Protein AF-A0A958AUF2-F1 (afdb_monomer_lite)

Radius of gyration: 15.06 Å; chains: 1; bounding box: 32×31×43 Å

pLDDT: mean 85.66, std 9.4, range [49.44, 98.0]

Structure (mmCIF, N/CA/C/O backbone):
data_AF-A0A958AUF2-F1
#
_entry.id   AF-A0A958AUF2-F1
#
loop_
_atom_site.group_PDB
_atom_site.id
_atom_site.type_symbol
_atom_site.label_atom_id
_atom_site.label_alt_id
_atom_site.label_comp_id
_atom_site.lab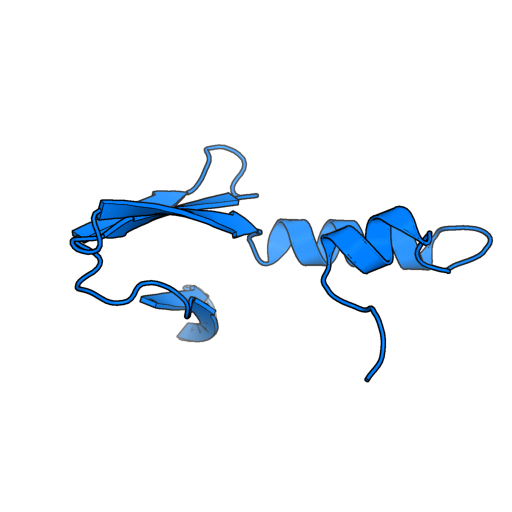el_asym_id
_atom_site.label_entity_id
_atom_site.label_seq_id
_atom_site.pdbx_PDB_ins_code
_atom_site.Cartn_x
_atom_site.Cartn_y
_atom_site.Cartn_z
_atom_site.occupancy
_atom_site.B_iso_or_equiv
_atom_site.auth_seq_id
_atom_site.auth_comp_id
_atom_site.auth_asym_id
_atom_site.auth_atom_id
_atom_site.pdbx_PDB_model_num
ATOM 1 N N . MET A 1 1 ? -0.188 3.370 -9.398 1.00 84.81 1 MET A N 1
ATOM 2 C CA . MET A 1 1 ? -1.384 2.495 -9.287 1.00 84.81 1 MET A CA 1
ATOM 3 C C . MET A 1 1 ? -2.380 3.133 -8.320 1.00 84.81 1 MET A C 1
ATOM 5 O O . MET A 1 1 ? -1.938 3.874 -7.449 1.00 84.81 1 MET A O 1
ATOM 9 N N . LEU A 1 2 ? -3.689 2.906 -8.474 1.00 88.81 2 LEU A N 1
ATOM 10 C CA . LEU A 1 2 ? -4.729 3.463 -7.594 1.00 88.81 2 LEU A CA 1
ATOM 11 C C . LEU A 1 2 ? -5.444 2.340 -6.839 1.00 88.81 2 LEU A C 1
ATOM 13 O O . LEU A 1 2 ? -5.762 1.318 -7.441 1.00 88.81 2 LEU A O 1
ATOM 17 N N . VAL A 1 3 ? -5.693 2.552 -5.549 1.00 87.06 3 VAL A N 1
ATOM 18 C CA . VAL A 1 3 ? -6.541 1.696 -4.712 1.00 87.06 3 VAL A CA 1
ATOM 19 C C . VAL A 1 3 ? -7.863 2.420 -4.500 1.00 87.06 3 VAL A C 1
ATOM 21 O O . VAL A 1 3 ? -7.872 3.607 -4.161 1.00 87.06 3 VAL A O 1
ATOM 24 N N . TRP A 1 4 ? -8.962 1.706 -4.720 1.00 88.75 4 TRP A N 1
ATOM 25 C CA . TRP A 1 4 ? -10.315 2.247 -4.706 1.00 88.75 4 TRP A CA 1
ATOM 26 C C . TRP A 1 4 ? -11.161 1.492 -3.698 1.00 88.75 4 TRP A C 1
ATOM 28 O O . TRP A 1 4 ? -11.011 0.280 -3.546 1.00 88.75 4 TRP A O 1
ATOM 38 N N . ASP A 1 5 ? -12.080 2.204 -3.068 1.00 86.25 5 ASP A N 1
ATOM 39 C CA . ASP A 1 5 ? -13.133 1.603 -2.275 1.00 86.25 5 ASP A CA 1
ATOM 40 C C . ASP A 1 5 ? -14.299 1.240 -3.201 1.00 86.25 5 ASP A C 1
ATOM 42 O O . ASP A 1 5 ? -14.853 2.100 -3.893 1.00 86.25 5 ASP A O 1
ATOM 46 N N . ALA A 1 6 ? -14.665 -0.040 -3.246 1.00 85.62 6 ALA A N 1
ATOM 47 C CA . ALA A 1 6 ? -15.707 -0.518 -4.153 1.00 85.62 6 ALA A CA 1
ATOM 48 C C . ALA A 1 6 ? -17.116 -0.054 -3.742 1.00 85.62 6 ALA A C 1
ATOM 50 O O . ALA A 1 6 ? -17.974 0.131 -4.608 1.00 85.62 6 ALA A O 1
ATOM 51 N N . ALA A 1 7 ? -17.357 0.147 -2.443 1.00 89.25 7 ALA A N 1
ATOM 52 C CA . ALA A 1 7 ? -18.669 0.505 -1.910 1.00 89.25 7 ALA A CA 1
ATOM 53 C C . ALA A 1 7 ? -19.003 1.982 -2.171 1.00 89.25 7 ALA A C 1
ATOM 55 O O . ALA A 1 7 ? -20.087 2.317 -2.645 1.00 89.25 7 ALA A O 1
ATOM 56 N N . THR A 1 8 ? -18.042 2.861 -1.915 1.00 89.75 8 THR A N 1
ATOM 57 C CA . THR A 1 8 ? -18.139 4.319 -2.051 1.00 89.75 8 THR A CA 1
ATOM 58 C C . THR A 1 8 ? -17.678 4.817 -3.418 1.00 89.75 8 THR A C 1
ATOM 60 O O . THR A 1 8 ? -17.903 5.978 -3.752 1.00 89.75 8 THR A O 1
ATOM 63 N N . ARG A 1 9 ? -17.050 3.947 -4.224 1.00 89.44 9 ARG A N 1
ATOM 64 C CA . ARG A 1 9 ? -16.495 4.255 -5.555 1.00 89.44 9 ARG A CA 1
ATOM 65 C C . ARG A 1 9 ? -15.491 5.407 -5.526 1.00 89.44 9 ARG A C 1
ATOM 67 O O . ARG A 1 9 ? -15.398 6.190 -6.471 1.00 89.44 9 ARG A 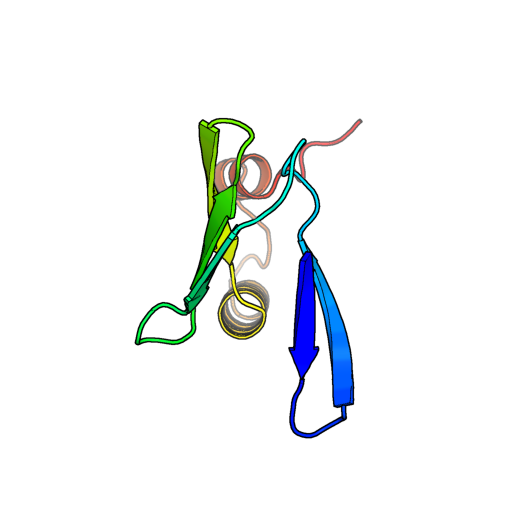O 1
ATOM 74 N N . SER A 1 10 ? -14.739 5.508 -4.437 1.00 88.38 10 SER A N 1
ATOM 75 C CA . SER A 1 10 ? -13.775 6.579 -4.209 1.00 88.38 10 SER A CA 1
ATOM 76 C C . SER A 1 10 ? -12.338 6.063 -4.298 1.00 88.38 10 SER A C 1
ATOM 78 O O . SER A 1 10 ? -12.060 4.892 -4.036 1.00 88.38 10 SER A O 1
ATOM 80 N N . VAL A 1 11 ? -11.402 6.927 -4.700 1.00 88.69 11 VAL A N 1
ATOM 81 C CA . VAL A 1 11 ? -9.966 6.615 -4.628 1.00 88.69 11 VAL A CA 1
ATOM 82 C C . VAL A 1 11 ? -9.529 6.767 -3.180 1.00 88.69 11 VAL A C 1
ATOM 84 O O . VAL A 1 11 ? -9.603 7.865 -2.637 1.00 88.69 11 VAL A O 1
ATOM 87 N N . ILE A 1 12 ? -9.008 5.697 -2.585 1.00 87.50 12 ILE A N 1
ATOM 88 C CA . ILE A 1 12 ? -8.509 5.734 -1.208 1.00 87.50 12 ILE A CA 1
ATOM 89 C C . ILE A 1 12 ? -7.029 6.118 -1.183 1.00 87.50 12 ILE A C 1
ATOM 91 O O . ILE A 1 12 ? -6.574 6.843 -0.301 1.00 87.50 12 ILE A O 1
ATOM 95 N N . ARG A 1 13 ? -6.240 5.616 -2.144 1.00 86.75 13 ARG A N 1
ATOM 96 C CA . ARG A 1 13 ? -4.785 5.811 -2.134 1.00 86.75 13 ARG A CA 1
ATOM 97 C C . ARG A 1 13 ? -4.163 5.725 -3.520 1.00 86.75 13 ARG A C 1
ATOM 99 O O . ARG A 1 13 ? -4.541 4.896 -4.349 1.00 86.75 13 ARG A O 1
ATOM 106 N N . ARG A 1 14 ? -3.131 6.543 -3.740 1.00 89.50 14 ARG A N 1
ATOM 107 C CA . ARG 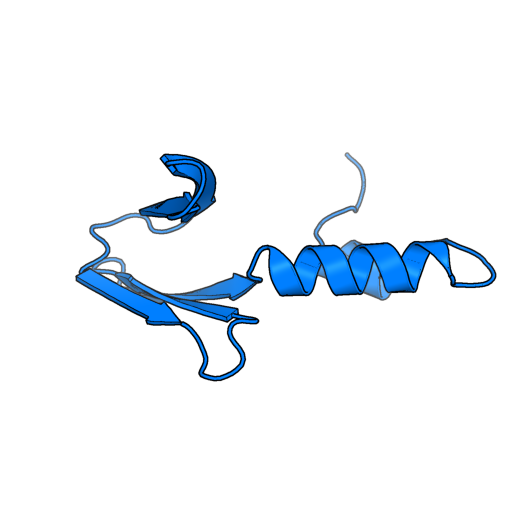A 1 14 ? -2.181 6.374 -4.845 1.00 89.50 14 ARG A CA 1
ATOM 108 C C . ARG A 1 14 ? -0.946 5.629 -4.350 1.00 89.50 14 ARG A C 1
ATOM 110 O O . ARG A 1 14 ? -0.291 6.080 -3.418 1.00 89.50 14 ARG A O 1
ATOM 117 N N . LEU A 1 15 ? -0.619 4.514 -4.995 1.00 89.44 15 LEU A N 1
ATOM 118 C CA . LEU A 1 15 ? 0.630 3.789 -4.771 1.00 89.44 15 LEU A CA 1
ATOM 119 C C . LEU A 1 15 ? 1.654 4.287 -5.794 1.00 89.44 15 LEU A C 1
ATOM 121 O O . LEU A 1 15 ? 1.614 3.904 -6.973 1.00 89.44 15 LEU A O 1
ATOM 125 N N . ASN A 1 16 ? 2.502 5.209 -5.332 1.00 90.69 16 ASN A N 1
ATOM 126 C CA . ASN A 1 16 ? 3.559 5.870 -6.094 1.00 90.69 16 ASN A CA 1
ATOM 127 C C . ASN A 1 16 ? 4.912 5.298 -5.667 1.00 90.69 16 ASN A C 1
ATOM 129 O O . ASN A 1 16 ? 5.210 5.245 -4.478 1.00 90.69 16 ASN A O 1
ATOM 133 N N . GLY A 1 17 ? 5.734 4.877 -6.625 1.00 91.75 17 GLY A N 1
ATOM 134 C CA . GLY A 1 17 ? 7.077 4.372 -6.332 1.00 91.75 17 GLY A CA 1
ATOM 135 C C . GLY A 1 17 ? 7.636 3.468 -7.422 1.00 91.75 17 GLY A C 1
ATOM 136 O O . GLY A 1 17 ? 8.844 3.443 -7.631 1.00 91.75 17 GLY A O 1
ATOM 137 N N . HIS A 1 18 ? 6.775 2.761 -8.152 1.00 96.75 18 HIS A N 1
ATOM 138 C CA . HIS A 1 18 ? 7.206 2.086 -9.371 1.00 96.75 18 HIS A CA 1
ATOM 139 C C . HIS A 1 18 ? 7.594 3.108 -10.443 1.00 96.75 18 HIS A C 1
ATOM 141 O O . HIS A 1 18 ? 6.889 4.098 -10.639 1.00 96.75 18 HIS A O 1
ATOM 147 N N . THR A 1 19 ? 8.717 2.866 -11.117 1.00 97.00 19 THR A N 1
ATOM 148 C CA . THR A 1 19 ? 9.278 3.752 -12.154 1.00 97.00 19 THR A CA 1
ATOM 149 C C . THR A 1 19 ? 8.949 3.279 -13.570 1.00 97.00 19 THR A C 1
ATOM 151 O O . THR A 1 19 ? 9.334 3.915 -14.547 1.00 97.00 19 THR A O 1
ATOM 154 N N . SER A 1 20 ? 8.215 2.171 -13.690 1.00 96.31 20 SER A N 1
ATOM 155 C CA . SER A 1 20 ? 7.735 1.612 -14.953 1.00 96.31 20 SER A CA 1
ATOM 156 C C . SER A 1 20 ? 6.328 1.021 -14.795 1.00 96.31 20 SER A C 1
ATOM 158 O O . SER A 1 20 ? 5.687 1.167 -13.751 1.00 96.31 20 SER A O 1
ATOM 160 N N . PHE A 1 21 ? 5.828 0.379 -15.851 1.00 94.75 21 PHE A N 1
ATOM 161 C CA . PHE A 1 21 ? 4.495 -0.212 -15.887 1.00 94.75 21 PHE A CA 1
ATOM 162 C C . PHE A 1 21 ? 4.341 -1.316 -14.841 1.00 94.75 21 PHE A C 1
ATOM 164 O O . PHE A 1 21 ? 5.088 -2.295 -14.829 1.00 94.75 21 PHE A O 1
ATOM 171 N N . VAL A 1 22 ? 3.316 -1.169 -14.005 1.00 96.50 22 VAL A N 1
ATOM 172 C CA . VAL A 1 22 ? 2.853 -2.218 -13.095 1.00 96.50 22 VAL A CA 1
ATOM 173 C C . VAL A 1 22 ? 2.018 -3.204 -13.903 1.00 96.50 22 VAL A C 1
ATOM 175 O O . VAL A 1 22 ? 1.035 -2.801 -14.523 1.00 96.50 22 VAL A O 1
ATOM 178 N N . PHE A 1 23 ? 2.404 -4.477 -13.897 1.00 96.44 23 PHE A N 1
ATOM 179 C CA . PHE A 1 23 ? 1.729 -5.537 -14.654 1.00 96.44 23 PHE A CA 1
ATOM 180 C C . PHE A 1 23 ? 1.005 -6.551 -13.761 1.00 96.44 23 PHE A C 1
ATOM 182 O O . PHE A 1 23 ? 0.255 -7.383 -14.262 1.00 96.44 23 PHE A O 1
ATOM 189 N N . GLY A 1 24 ? 1.211 -6.492 -12.444 1.00 95.44 24 GLY A N 1
ATOM 190 C CA . GLY A 1 24 ? 0.546 -7.376 -11.492 1.00 95.44 24 GLY A CA 1
ATOM 191 C C . GLY A 1 24 ? 0.280 -6.687 -10.163 1.00 95.44 24 GLY A C 1
ATOM 192 O O . GLY A 1 24 ? 1.087 -5.875 -9.703 1.00 95.44 24 GLY A O 1
ATOM 193 N N . ALA A 1 25 ? -0.850 -7.030 -9.549 1.00 94.88 25 ALA A N 1
ATOM 194 C CA . ALA A 1 25 ? -1.204 -6.631 -8.196 1.00 94.88 25 ALA A CA 1
ATOM 195 C C . ALA A 1 25 ? -2.028 -7.735 -7.520 1.00 94.88 25 ALA A C 1
ATOM 197 O O . ALA A 1 25 ? -2.867 -8.357 -8.171 1.00 94.88 25 ALA A O 1
ATOM 198 N N . ALA A 1 26 ? -1.804 -7.966 -6.228 1.00 94.50 26 ALA A N 1
ATOM 199 C CA . ALA A 1 26 ? -2.563 -8.920 -5.424 1.00 94.50 26 ALA A CA 1
ATOM 200 C C . ALA A 1 26 ? -2.717 -8.414 -3.986 1.00 94.50 26 ALA A C 1
ATOM 202 O O . ALA A 1 26 ? -1.811 -7.767 -3.459 1.00 94.50 26 ALA A O 1
ATOM 203 N N . PHE A 1 27 ? -3.847 -8.728 -3.354 1.00 91.62 27 PHE A N 1
ATOM 204 C CA . PHE A 1 27 ? -4.023 -8.566 -1.912 1.00 91.62 27 PHE A CA 1
ATOM 205 C C . PHE A 1 27 ? -3.502 -9.806 -1.183 1.00 91.62 27 PHE A C 1
ATOM 207 O O . PHE A 1 27 ? -3.593 -10.920 -1.706 1.00 91.62 27 PHE A O 1
ATOM 214 N N . SER A 1 28 ? -2.984 -9.623 0.028 1.00 91.19 28 SER A N 1
ATOM 215 C CA . SER A 1 28 ? -2.802 -10.730 0.961 1.00 91.19 28 SER A CA 1
ATOM 216 C C . SER A 1 28 ? -4.169 -11.323 1.345 1.00 91.19 28 SER A C 1
ATOM 218 O O . SER A 1 28 ? -5.174 -10.608 1.323 1.00 91.19 28 SER A O 1
ATOM 220 N N . PRO A 1 29 ? -4.246 -1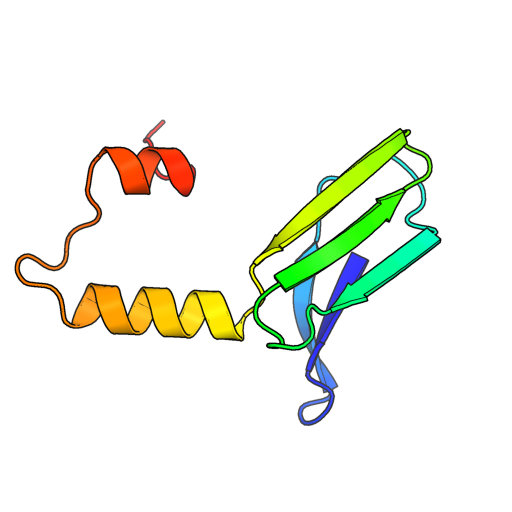2.619 1.702 1.00 90.44 29 PRO A N 1
ATOM 221 C CA . PRO A 1 29 ? -5.512 -13.255 2.081 1.00 90.44 29 PRO A CA 1
ATOM 222 C C . PRO A 1 29 ? -6.214 -12.599 3.278 1.00 90.44 29 PRO A C 1
ATOM 224 O O . PRO A 1 29 ? -7.437 -12.621 3.354 1.00 90.44 29 PRO A O 1
ATOM 227 N N . ASP A 1 30 ? -5.443 -12.005 4.191 1.00 88.19 30 ASP A N 1
ATOM 228 C CA . ASP A 1 30 ? -5.935 -11.235 5.343 1.00 88.19 30 ASP A CA 1
ATOM 229 C C . ASP A 1 30 ? -6.354 -9.795 4.986 1.00 88.19 30 ASP A C 1
ATOM 231 O O . ASP A 1 30 ? -6.859 -9.066 5.834 1.00 88.19 30 ASP A O 1
ATOM 235 N N . GLY A 1 31 ? -6.144 -9.362 3.739 1.00 86.56 31 GLY A N 1
ATOM 236 C CA . GLY A 1 31 ? -6.451 -8.015 3.267 1.00 86.56 31 GLY A CA 1
ATOM 237 C C . GLY A 1 31 ? -5.535 -6.916 3.812 1.00 86.56 31 GLY A C 1
ATOM 238 O O . GLY A 1 31 ? -5.703 -5.762 3.421 1.00 86.56 31 GLY A O 1
ATOM 239 N N . GLN A 1 32 ? -4.555 -7.242 4.661 1.00 88.81 32 GLN A N 1
ATOM 240 C CA . GLN A 1 32 ? -3.707 -6.251 5.320 1.00 88.81 32 GLN A CA 1
ATOM 241 C C . GLN A 1 32 ? -2.651 -5.650 4.393 1.00 88.81 32 GLN A C 1
ATOM 243 O O . GLN A 1 32 ? -2.195 -4.537 4.639 1.00 88.81 32 GLN A O 1
ATOM 248 N N . THR A 1 33 ? -2.296 -6.335 3.308 1.00 90.81 33 THR A N 1
ATOM 249 C CA . THR A 1 33 ? -1.167 -5.977 2.451 1.00 90.81 33 THR A CA 1
ATOM 250 C C . THR A 1 33 ? -1.529 -6.071 0.970 1.00 90.81 33 THR A C 1
ATOM 252 O O . THR A 1 33 ? -2.323 -6.909 0.548 1.00 90.81 33 THR A O 1
ATOM 255 N N . ILE A 1 34 ? -0.909 -5.226 0.149 1.00 93.56 34 ILE A N 1
ATOM 256 C CA . ILE A 1 34 ? -0.970 -5.281 -1.314 1.00 93.56 34 ILE A CA 1
ATOM 257 C C . ILE A 1 34 ? 0.442 -5.503 -1.851 1.00 93.56 34 ILE A C 1
ATOM 259 O O . ILE A 1 34 ? 1.367 -4.780 -1.488 1.00 93.56 34 ILE A O 1
ATOM 263 N N . VAL A 1 35 ? 0.611 -6.454 -2.766 1.00 95.12 35 VAL A N 1
ATOM 264 C CA . VAL A 1 35 ? 1.866 -6.670 -3.496 1.00 95.12 35 VAL A CA 1
ATOM 265 C C . VAL A 1 35 ? 1.693 -6.227 -4.939 1.00 95.12 35 VAL A C 1
ATOM 267 O O . VAL A 1 35 ? 0.704 -6.577 -5.580 1.00 95.12 35 VAL A O 1
ATOM 270 N N . THR A 1 36 ? 2.658 -5.475 -5.465 1.00 96.75 36 THR A N 1
ATOM 271 C CA . THR A 1 36 ? 2.699 -5.038 -6.867 1.00 96.75 36 THR A CA 1
ATOM 272 C C . THR A 1 36 ? 3.973 -5.494 -7.556 1.00 96.75 36 THR A C 1
ATOM 274 O O . THR A 1 36 ? 5.041 -5.440 -6.955 1.00 96.75 36 THR A O 1
ATOM 277 N N . ALA A 1 37 ? 3.871 -5.891 -8.827 1.00 97.38 37 ALA A N 1
ATOM 278 C CA . ALA A 1 37 ? 5.004 -6.246 -9.684 1.00 97.38 37 ALA A CA 1
ATOM 279 C C . ALA A 1 37 ? 5.081 -5.316 -10.905 1.00 97.38 37 ALA A C 1
ATOM 281 O O . ALA A 1 37 ? 4.058 -4.996 -11.520 1.00 97.38 37 ALA A O 1
ATOM 282 N N . SER A 1 38 ? 6.294 -4.874 -11.246 1.00 97.94 38 SER A N 1
ATOM 283 C CA . SER A 1 38 ? 6.535 -3.831 -12.249 1.00 97.94 38 SER A CA 1
ATOM 284 C C . SER A 1 38 ? 7.697 -4.152 -13.186 1.00 97.94 38 SER A C 1
ATOM 286 O O . SER A 1 38 ? 8.655 -4.839 -12.829 1.00 97.94 38 SER A O 1
ATOM 288 N N . HIS A 1 39 ? 7.633 -3.599 -14.398 1.00 98.00 39 HIS A N 1
ATOM 289 C CA . HIS A 1 39 ? 8.708 -3.644 -15.392 1.00 98.00 39 HIS A CA 1
ATOM 290 C C . HIS A 1 39 ? 9.991 -2.924 -14.949 1.00 98.00 39 HIS A C 1
ATOM 292 O O . HIS A 1 39 ? 11.037 -3.102 -15.570 1.00 98.00 39 HIS A O 1
ATOM 298 N N . ASP A 1 40 ? 9.958 -2.167 -13.850 1.00 97.81 40 ASP A N 1
ATOM 299 C CA . ASP A 1 40 ? 11.158 -1.588 -13.231 1.00 97.81 40 ASP A CA 1
ATOM 300 C C . ASP A 1 40 ? 12.050 -2.627 -12.525 1.00 97.81 40 ASP A C 1
ATOM 302 O O . ASP A 1 40 ? 13.074 -2.269 -11.941 1.00 97.81 40 ASP A O 1
ATOM 306 N N . ARG A 1 41 ? 11.696 -3.916 -12.642 1.00 97.38 41 ARG A N 1
ATOM 307 C CA . ARG A 1 41 ? 12.377 -5.073 -12.045 1.00 97.38 41 ARG A CA 1
ATOM 308 C C . ARG A 1 41 ? 12.255 -5.122 -10.524 1.00 97.38 41 ARG A C 1
ATOM 310 O O . ARG A 1 41 ? 13.059 -5.781 -9.871 1.00 97.38 41 ARG A O 1
ATOM 317 N N . THR A 1 42 ? 11.246 -4.461 -9.962 1.00 97.06 42 THR A N 1
ATOM 318 C CA . THR A 1 42 ? 10.940 -4.526 -8.533 1.00 97.06 42 THR A CA 1
ATOM 319 C C . THR A 1 42 ? 9.533 -5.058 -8.292 1.00 97.06 42 THR A C 1
ATOM 321 O O . THR A 1 42 ? 8.601 -4.833 -9.072 1.00 97.06 42 THR A O 1
ATOM 324 N N . ALA A 1 43 ? 9.385 -5.748 -7.164 1.00 96.12 43 ALA A N 1
ATOM 325 C CA . ALA A 1 43 ? 8.105 -5.916 -6.505 1.00 96.12 43 ALA A CA 1
ATOM 326 C C . ALA A 1 43 ? 8.068 -4.988 -5.289 1.00 96.12 43 ALA A C 1
ATOM 328 O O . ALA A 1 43 ? 9.092 -4.774 -4.637 1.00 96.12 43 ALA A O 1
ATOM 329 N N . ARG A 1 44 ? 6.904 -4.416 -4.992 1.00 94.25 44 ARG A N 1
ATOM 330 C CA . ARG A 1 44 ? 6.706 -3.556 -3.823 1.00 94.25 44 ARG A CA 1
ATOM 331 C C . ARG A 1 44 ? 5.565 -4.088 -2.980 1.00 94.25 44 ARG A C 1
ATOM 333 O O . ARG A 1 44 ? 4.577 -4.594 -3.506 1.00 94.25 44 ARG A O 1
ATOM 340 N N . ILE A 1 45 ? 5.737 -3.962 -1.673 1.00 93.94 45 ILE A N 1
ATOM 341 C CA . ILE A 1 45 ? 4.755 -4.339 -0.666 1.00 93.94 45 ILE A CA 1
ATOM 342 C C . ILE A 1 45 ? 4.195 -3.046 -0.090 1.00 93.94 45 ILE A C 1
ATOM 344 O O . ILE A 1 45 ? 4.953 -2.134 0.243 1.00 93.94 45 ILE A O 1
ATOM 348 N N . TRP A 1 46 ? 2.874 -2.965 -0.004 1.00 91.25 46 TRP A N 1
ATOM 349 C CA . TRP A 1 46 ? 2.163 -1.797 0.482 1.00 91.25 46 TRP A CA 1
ATOM 350 C C . TRP A 1 46 ? 1.239 -2.198 1.625 1.00 91.25 46 TRP A C 1
ATOM 352 O O . TRP A 1 46 ? 0.462 -3.140 1.453 1.00 91.25 46 TRP A O 1
ATOM 362 N N . PRO A 1 47 ? 1.260 -1.468 2.746 1.00 88.75 47 PRO A N 1
ATOM 363 C CA . PRO A 1 47 ? 0.224 -1.604 3.752 1.00 88.75 47 PRO A CA 1
ATOM 364 C C . PRO A 1 47 ? -1.138 -1.219 3.159 1.00 88.75 47 PRO A C 1
ATOM 366 O O . PRO A 1 47 ? -1.261 -0.249 2.397 1.00 88.75 47 PRO A O 1
ATOM 369 N N . SER A 1 48 ? -2.165 -1.997 3.482 1.00 84.06 48 SER A N 1
ATOM 370 C CA . SER A 1 48 ? -3.551 -1.663 3.160 1.00 84.06 48 SER A CA 1
ATOM 371 C C . SER A 1 48 ? -4.065 -0.557 4.081 1.00 84.06 48 SER A C 1
ATOM 373 O O . SER A 1 48 ? -3.477 -0.226 5.109 1.00 84.06 48 SER A O 1
ATOM 375 N N . VAL A 1 49 ? -5.213 0.010 3.724 1.00 79.62 49 VAL A N 1
ATOM 376 C CA . VAL A 1 49 ? -5.881 1.007 4.568 1.00 79.62 49 VAL A CA 1
ATOM 377 C C . VAL A 1 49 ? -6.372 0.380 5.874 1.00 79.62 49 VAL A C 1
ATOM 379 O O . VAL A 1 49 ? -6.282 1.032 6.905 1.00 79.62 49 VAL A O 1
ATOM 382 N N . ALA A 1 50 ? -6.825 -0.877 5.849 1.00 78.62 50 ALA A N 1
ATOM 383 C CA . ALA A 1 50 ? -7.289 -1.579 7.044 1.00 78.62 50 ALA A CA 1
ATOM 384 C C . ALA A 1 50 ? -6.167 -1.735 8.079 1.00 78.62 50 ALA A C 1
ATOM 386 O O . ALA A 1 50 ? -6.341 -1.348 9.228 1.00 78.62 50 ALA A O 1
ATOM 387 N N . GLN A 1 51 ? -4.987 -2.185 7.647 1.00 84.94 51 GLN A N 1
ATOM 388 C CA . GLN A 1 51 ? -3.821 -2.292 8.526 1.00 84.94 51 GLN A CA 1
ATOM 389 C C . GLN A 1 51 ? -3.426 -0.929 9.121 1.00 84.94 51 GLN A C 1
ATOM 391 O O . GLN A 1 51 ? -3.146 -0.836 10.309 1.00 84.94 51 GLN A O 1
ATOM 396 N N . LEU A 1 52 ? -3.421 0.140 8.315 1.00 80.19 52 LEU A N 1
ATOM 397 C CA . LEU A 1 52 ? -3.075 1.479 8.809 1.00 80.19 52 LEU A CA 1
ATOM 398 C C . LEU A 1 52 ? -4.074 2.002 9.850 1.00 80.19 52 LEU A C 1
ATOM 400 O O . LEU A 1 52 ? -3.673 2.723 10.759 1.00 80.19 52 LEU A O 1
ATOM 404 N N . LEU A 1 53 ? -5.360 1.667 9.711 1.00 80.62 53 LEU A N 1
ATOM 405 C CA . LEU A 1 53 ? -6.382 2.024 10.696 1.00 80.62 53 LEU A CA 1
ATOM 406 C C . LEU A 1 53 ? -6.200 1.233 11.995 1.00 80.62 53 LEU A C 1
ATOM 408 O O . LEU A 1 53 ? -6.209 1.838 13.059 1.00 80.62 53 LEU A O 1
ATOM 412 N N . GLU A 1 54 ? -5.949 -0.076 11.913 1.00 82.56 54 GLU A N 1
ATOM 413 C CA . GLU A 1 54 ? -5.658 -0.903 13.093 1.00 82.56 54 GLU A CA 1
ATOM 414 C C . GLU A 1 54 ? -4.409 -0.412 13.842 1.00 82.56 54 GLU A C 1
ATOM 416 O O . GLU A 1 54 ? -4.418 -0.316 15.069 1.00 82.56 54 GLU A O 1
ATOM 421 N N . GLU A 1 55 ? -3.345 -0.047 13.119 1.00 83.56 55 GLU A N 1
ATOM 422 C CA . GLU A 1 55 ? -2.141 0.539 13.718 1.00 83.56 55 GLU A CA 1
ATOM 423 C C . GLU A 1 55 ? -2.441 1.889 14.387 1.00 83.56 55 GLU A C 1
ATOM 425 O O . GLU A 1 55 ? -1.999 2.125 15.512 1.00 83.56 55 GLU A O 1
ATOM 430 N N . ALA A 1 56 ? -3.218 2.763 13.736 1.00 80.12 56 ALA A N 1
ATOM 431 C CA . ALA A 1 56 ? -3.606 4.058 14.295 1.00 80.12 56 ALA A CA 1
ATOM 432 C C . ALA A 1 56 ? -4.451 3.913 15.570 1.00 80.12 56 ALA A C 1
ATOM 434 O O . ALA A 1 56 ? -4.181 4.590 16.564 1.00 80.12 56 ALA A O 1
ATOM 435 N N . ASP A 1 57 ? -5.425 3.003 15.572 1.00 85.19 57 ASP A N 1
ATOM 436 C CA . ASP A 1 57 ? -6.251 2.718 16.744 1.00 85.19 57 ASP A CA 1
ATOM 437 C C . ASP A 1 57 ? -5.397 2.167 17.893 1.00 85.19 57 ASP A C 1
ATOM 439 O O . ASP A 1 57 ? -5.521 2.620 19.032 1.00 85.19 57 ASP A O 1
ATOM 443 N N . ALA A 1 58 ? -4.470 1.250 17.600 1.00 83.38 58 ALA A N 1
ATOM 444 C CA . ALA A 1 58 ? -3.557 0.705 18.600 1.00 83.38 58 ALA A CA 1
ATOM 445 C C . ALA A 1 58 ? -2.653 1.784 19.222 1.00 83.38 58 ALA A C 1
ATOM 447 O O . ALA A 1 58 ? -2.381 1.740 20.421 1.00 83.38 58 ALA A O 1
ATOM 448 N N . LEU A 1 59 ? -2.208 2.768 18.436 1.00 80.75 59 LEU A N 1
ATOM 449 C CA . LEU A 1 59 ? -1.381 3.879 18.918 1.00 80.75 59 LEU A CA 1
ATOM 450 C C . LEU A 1 59 ? -2.150 4.832 19.829 1.00 80.75 59 LEU A C 1
ATOM 452 O O . LEU A 1 59 ? -1.621 5.241 20.858 1.00 80.75 59 LEU A O 1
ATOM 456 N N . ILE A 1 60 ? -3.400 5.153 19.489 1.00 81.81 60 ILE A N 1
ATOM 457 C CA . ILE A 1 60 ? -4.250 6.020 20.320 1.00 81.81 60 ILE A CA 1
ATOM 458 C C . ILE A 1 60 ? -4.512 5.382 21.693 1.00 81.81 60 ILE A C 1
ATOM 460 O O . ILE A 1 60 ? -4.681 6.095 22.679 1.00 81.81 60 ILE A O 1
ATOM 464 N N . GLN A 1 61 ? -4.518 4.050 21.773 1.00 80.12 61 GLN A N 1
ATOM 465 C CA . GLN A 1 61 ? -4.719 3.308 23.020 1.00 80.12 61 GLN A CA 1
ATOM 466 C C . GLN A 1 61 ? -3.422 3.034 23.807 1.00 80.12 61 GLN A C 1
ATOM 468 O O . GLN A 1 61 ? -3.484 2.418 24.873 1.00 80.12 61 GLN A O 1
ATOM 473 N N . ARG A 1 62 ? -2.244 3.451 23.316 1.00 76.31 62 ARG A N 1
ATOM 474 C CA . ARG A 1 62 ? -0.966 3.260 24.027 1.00 76.31 62 ARG A CA 1
ATOM 475 C C . ARG A 1 62 ? -0.744 4.330 25.095 1.00 76.31 62 ARG A C 1
ATOM 477 O O . ARG A 1 62 ? -1.097 5.490 24.912 1.00 76.31 62 ARG A O 1
ATOM 484 N N . ASP A 1 63 ? -0.088 3.927 26.184 1.00 72.62 63 ASP A N 1
ATOM 485 C CA . ASP A 1 63 ? 0.413 4.823 27.229 1.00 72.62 63 ASP A CA 1
ATOM 486 C C . ASP A 1 63 ? 1.950 4.703 27.334 1.00 72.62 63 ASP A C 1
ATOM 488 O O . ASP A 1 63 ? 2.448 3.641 27.727 1.00 72.62 63 ASP A O 1
ATOM 492 N N . PRO A 1 64 ? 2.724 5.738 26.954 1.00 71.50 64 PRO A N 1
ATOM 493 C CA . PRO A 1 64 ? 2.275 6.992 26.342 1.00 71.50 64 PRO A CA 1
ATOM 494 C C . PRO A 1 64 ? 1.874 6.814 24.857 1.00 71.50 64 PRO A C 1
ATOM 496 O O . PRO A 1 64 ? 2.382 5.906 24.190 1.00 71.50 64 PRO A O 1
ATOM 499 N N . PRO A 1 65 ? 1.008 7.689 24.305 1.00 65.31 65 PRO A N 1
ATOM 500 C CA . PRO A 1 65 ? 0.453 7.584 22.946 1.00 65.31 65 PRO A CA 1
ATOM 501 C C . PRO A 1 65 ? 1.428 8.063 21.851 1.00 65.31 65 PRO A C 1
ATOM 503 O O . PRO A 1 65 ? 1.035 8.700 20.873 1.00 65.31 65 PRO A O 1
ATOM 506 N N . GLU A 1 66 ? 2.725 7.800 22.018 1.00 76.69 66 GLU A N 1
ATOM 507 C CA . GLU A 1 66 ? 3.783 8.302 21.140 1.00 76.69 66 GLU A CA 1
ATOM 508 C C . GLU A 1 66 ? 4.450 7.168 20.354 1.00 76.69 66 GLU A C 1
ATOM 510 O O . GLU A 1 66 ? 4.699 6.079 20.879 1.00 76.69 66 GLU A O 1
ATOM 515 N N . PHE A 1 67 ? 4.776 7.435 19.085 1.00 71.12 67 PHE A N 1
ATOM 516 C CA . PHE A 1 67 ? 5.593 6.526 18.283 1.00 71.12 67 PHE A CA 1
ATOM 517 C C . PHE A 1 6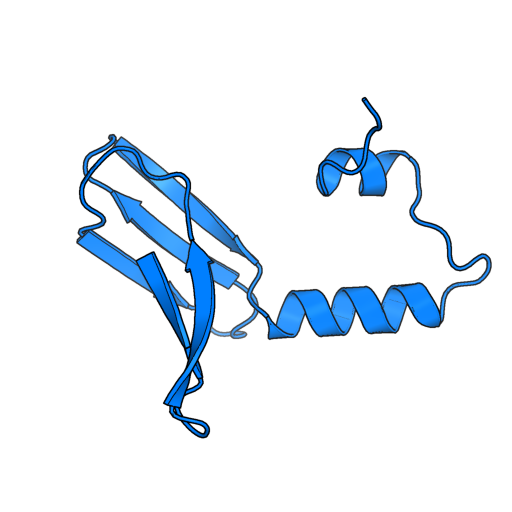7 ? 6.990 6.408 18.890 1.00 71.12 67 PHE A C 1
ATOM 519 O O . PHE A 1 67 ? 7.665 7.415 19.127 1.00 71.12 67 PHE A O 1
ATOM 526 N N . THR A 1 68 ? 7.460 5.175 19.069 1.00 79.31 68 THR A N 1
ATOM 527 C CA . THR A 1 68 ? 8.856 4.935 19.447 1.00 79.31 68 THR A CA 1
ATOM 528 C C . THR A 1 68 ? 9.799 5.447 18.355 1.00 79.31 68 THR A C 1
ATOM 530 O O . THR A 1 68 ? 9.407 5.525 17.187 1.00 79.31 68 THR A O 1
ATOM 533 N N . PRO A 1 69 ? 11.061 5.768 18.688 1.00 79.50 69 PRO A N 1
ATOM 534 C CA . PRO A 1 69 ? 12.049 6.164 17.688 1.00 79.50 69 PRO A CA 1
ATOM 535 C C . PRO A 1 69 ? 12.152 5.175 16.513 1.00 79.50 69 PRO A C 1
ATOM 537 O O . PRO A 1 69 ? 12.154 5.597 15.364 1.00 79.50 69 PRO A O 1
ATOM 540 N N . GLU A 1 70 ? 12.120 3.867 16.788 1.00 78.62 70 GLU A N 1
ATOM 541 C CA . GLU A 1 70 ? 12.184 2.807 15.769 1.00 78.62 70 GLU A CA 1
ATOM 542 C C . GLU A 1 70 ? 10.971 2.814 14.824 1.00 78.62 70 GLU A C 1
ATOM 544 O O . GLU A 1 70 ? 11.105 2.641 13.610 1.00 78.62 70 GLU A O 1
ATOM 549 N N . GLU A 1 71 ? 9.774 3.053 15.364 1.00 76.31 71 GLU A N 1
ATOM 550 C CA . GLU A 1 71 ? 8.551 3.179 14.569 1.00 76.31 71 GLU A CA 1
ATOM 551 C C . GLU A 1 71 ? 8.579 4.449 13.712 1.00 76.31 71 GLU A C 1
ATOM 553 O O . GLU A 1 71 ? 8.190 4.412 12.545 1.00 76.31 71 GLU A O 1
ATOM 558 N N . ARG A 1 72 ? 9.105 5.561 14.237 1.00 76.06 72 ARG A N 1
ATOM 559 C CA . ARG A 1 72 ? 9.272 6.800 13.460 1.00 76.06 72 ARG A CA 1
ATOM 560 C C . ARG A 1 72 ? 10.196 6.586 12.264 1.00 76.06 72 ARG A C 1
ATOM 562 O O . ARG A 1 72 ? 9.852 7.033 11.172 1.00 76.06 72 ARG A O 1
ATOM 569 N N . THR A 1 73 ? 11.289 5.840 12.428 1.00 79.56 73 THR A N 1
ATOM 570 C CA . THR A 1 73 ? 12.159 5.437 11.313 1.00 79.56 73 THR A CA 1
ATOM 571 C C . THR A 1 73 ? 11.414 4.537 10.321 1.00 79.56 73 THR A C 1
ATOM 573 O O . THR A 1 73 ? 11.454 4.775 9.114 1.00 79.56 73 THR A O 1
ATOM 576 N N . ARG A 1 74 ? 10.673 3.529 10.806 1.00 73.00 74 ARG A N 1
ATOM 577 C CA . ARG A 1 74 ? 9.901 2.598 9.959 1.00 73.00 74 ARG A CA 1
ATOM 578 C C . ARG A 1 74 ? 8.865 3.311 9.086 1.00 73.00 74 ARG A C 1
ATOM 580 O O . ARG A 1 74 ? 8.666 2.916 7.937 1.00 73.00 74 ARG A O 1
ATOM 587 N N . PHE A 1 75 ? 8.209 4.336 9.623 1.00 71.56 75 PHE A N 1
ATOM 588 C CA . PHE A 1 75 ? 7.183 5.108 8.919 1.00 71.56 75 PHE A CA 1
ATOM 589 C C . PHE A 1 75 ? 7.727 6.349 8.193 1.00 71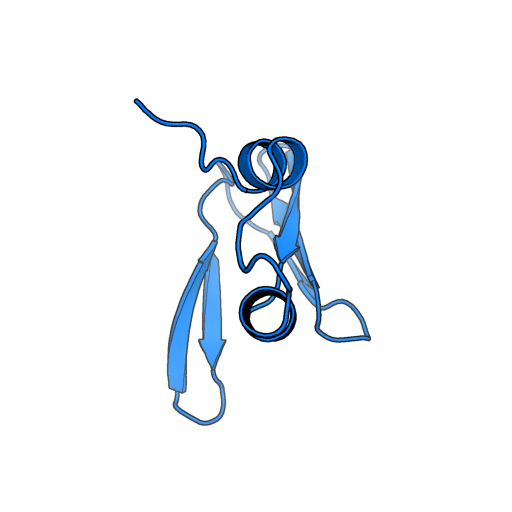.56 75 PHE A C 1
ATOM 591 O O . PHE A 1 75 ? 6.952 7.051 7.546 1.00 71.56 75 PHE A O 1
ATOM 598 N N . GLY A 1 76 ? 9.037 6.616 8.262 1.00 73.19 76 GLY A N 1
ATOM 599 C CA . GLY A 1 76 ? 9.657 7.780 7.621 1.00 73.19 76 GLY A CA 1
ATOM 600 C C . GLY A 1 76 ? 9.190 9.119 8.204 1.00 73.19 76 GLY A C 1
ATOM 601 O O . GLY A 1 76 ? 9.025 10.081 7.463 1.00 73.19 76 GLY A O 1
ATOM 602 N N . LEU A 1 77 ? 8.938 9.165 9.517 1.00 73.50 77 LEU A N 1
ATOM 603 C CA . LEU A 1 77 ? 8.482 10.339 10.280 1.00 73.50 77 LEU A CA 1
ATOM 604 C C . LEU A 1 77 ? 9.638 11.075 10.992 1.00 73.50 77 LEU A C 1
ATOM 606 O O . LEU A 1 77 ? 9.421 11.771 11.992 1.00 73.50 77 LEU A O 1
ATOM 610 N N . GLU A 1 78 ? 10.872 10.876 10.533 1.00 69.44 78 GLU A N 1
ATOM 611 C CA . GLU A 1 78 ? 12.038 11.635 10.996 1.00 69.44 78 GLU A CA 1
ATOM 612 C C . GLU A 1 78 ? 12.022 13.024 10.331 1.00 69.44 78 GLU A C 1
ATOM 614 O O . GLU A 1 78 ? 11.697 13.139 9.152 1.00 69.44 78 GLU A O 1
ATOM 619 N N . GLY A 1 79 ? 12.252 14.082 11.116 1.00 66.12 79 GLY A N 1
ATOM 620 C CA . GLY A 1 79 ? 12.079 15.477 10.683 1.00 66.12 79 GLY A CA 1
ATOM 621 C C . GLY A 1 79 ? 13.124 15.972 9.672 1.00 66.12 79 GLY A C 1
ATOM 622 O O . GLY A 1 79 ? 14.208 15.396 9.588 1.00 66.12 79 GLY A O 1
ATOM 623 N N . ASP A 1 80 ? 12.758 17.044 8.952 1.00 49.44 80 ASP A N 1
ATOM 624 C CA . ASP A 1 80 ? 13.617 17.881 8.083 1.00 49.44 80 ASP A CA 1
ATOM 625 C C . ASP A 1 80 ? 14.830 18.487 8.817 1.00 49.44 80 ASP A C 1
ATOM 627 O O . ASP A 1 80 ? 14.682 18.877 10.003 1.00 49.44 80 ASP A O 1
#

Sequence (80 aa):
MLVWDAATRSVIRRLNGHTSFVFGAAFSPDGQTIVTASHDRTARIWPSVAQLLEEADALIQRDPPEFTPEERTRFGLEGD

Secondary structure (DSSP, 8-state):
-EEEETTTTEEEEE----SS-EEEEEE-TTSSEEEEEETTS-EEEEE-HHHHHHHHHHHHTSSS----HHHHHHTT----

Foldseek 3Di:
DFDADPVVRGTPDDDDDAPADWPDWDADPVNQWIWIDGPSRDIDIDGHPVVVVVVQVVLVPDVVSDDDPVRCVVVVVDDD